Protein AF-A0A3S4U4G0-F1 (afdb_monomer)

Radius of gyration: 18.74 Å; Cα contacts (8 Å, |Δi|>4): 179; chains: 1; bounding box: 41×37×53 Å

Foldseek 3Di:
DDDDPVRVVVVVDDPDPAAADEAEEFQDPDQPDDDDDDDPRYAYWYWDQDPVVLAIDTDGSPDDDSDDGGHPLQQQQQQVLLVLVVVCCV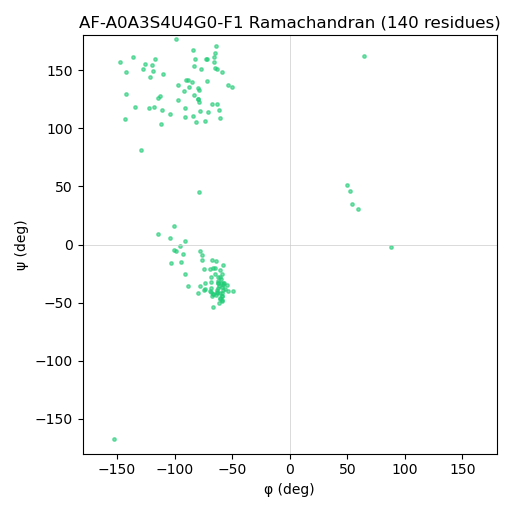VQVLQVPRDPPDRFGRTRNCVRVVDDPSNVVSVVVQCPPPVRCSVVVSVVSD

pLDDT: mean 87.8, std 9.6, range [55.81, 97.0]

Nearest PDB structures (foldseek):
  6yhy-assembly2_B  TM=6.559E-01  e=4.989E+00  Conus consors
  7v1n-assembly1_K  TM=6.140E-01  e=7.425E+00  Homo sapiens
  8ddx-assembly1_D  TM=1.960E-01  e=3.827E+00  Mus musculus

Sequence (142 aa):
MLTPYSEMKDSIGKNIKRGKILLLSDTDRSLVNYKVDSDEFFKCQRIVNNPRSQETMMVNIHENPISPETEIEDCLNGKLFVDTLKYFKDEFPIIDFIDENKDYMELASSFSLDLRPSEQSNLKNFFDSNDGEMKLQFAKNM

Mean predicted aligned error: 6.32 Å

Structure (mmCIF, N/CA/C/O backbone):
data_AF-A0A3S4U4G0-F1
#
_entry.id   AF-A0A3S4U4G0-F1
#
loop_
_atom_site.group_PDB
_atom_site.id
_atom_site.type_symbol
_atom_site.label_atom_id
_atom_site.label_alt_id
_atom_site.label_comp_id
_atom_site.label_asym_id
_atom_site.label_entity_id
_atom_site.label_seq_id
_atom_site.pdbx_PDB_ins_code
_atom_site.Cartn_x
_atom_site.Cartn_y
_atom_site.Cartn_z
_atom_site.occupancy
_atom_site.B_iso_or_equiv
_atom_site.auth_seq_id
_atom_site.auth_comp_id
_atom_site.auth_asym_id
_atom_site.auth_atom_id
_atom_site.pdbx_PDB_model_num
ATOM 1 N N . MET A 1 1 ? 14.631 -22.691 -18.926 1.00 55.81 1 MET A N 1
ATOM 2 C CA . MET A 1 1 ? 15.747 -21.723 -18.887 1.00 55.81 1 MET A CA 1
ATOM 3 C C . MET A 1 1 ? 15.135 -20.355 -19.129 1.00 55.81 1 MET A C 1
ATOM 5 O O . MET A 1 1 ? 14.404 -20.231 -20.101 1.00 55.81 1 MET A O 1
ATOM 9 N N . LEU A 1 2 ? 15.306 -19.400 -18.213 1.00 70.44 2 LEU A N 1
ATOM 10 C CA . LEU A 1 2 ? 14.790 -18.036 -18.382 1.00 70.44 2 LEU A CA 1
ATOM 11 C C . LEU A 1 2 ? 15.788 -17.244 -19.235 1.00 70.44 2 LEU A C 1
ATOM 13 O O . LEU A 1 2 ? 16.977 -17.254 -18.925 1.00 70.44 2 LEU A O 1
ATOM 17 N N . THR A 1 3 ? 15.320 -16.597 -20.302 1.00 74.25 3 THR A N 1
ATOM 18 C CA . THR A 1 3 ? 16.148 -15.716 -21.138 1.00 74.25 3 THR A CA 1
ATOM 19 C C . THR A 1 3 ? 16.298 -14.355 -20.447 1.00 74.25 3 THR A C 1
ATOM 21 O O . THR A 1 3 ? 15.279 -13.744 -20.119 1.00 74.25 3 THR A O 1
ATOM 24 N N . PRO A 1 4 ? 17.525 -13.856 -20.210 1.00 79.88 4 PRO A N 1
ATOM 25 C CA . PRO A 1 4 ? 17.749 -12.529 -19.640 1.00 79.88 4 PRO A CA 1
ATOM 26 C C . PRO A 1 4 ? 17.140 -11.403 -20.488 1.00 79.88 4 PRO A C 1
ATOM 28 O O . PRO A 1 4 ? 17.120 -11.476 -21.719 1.00 79.88 4 PRO A O 1
ATOM 31 N N . TYR A 1 5 ? 16.711 -10.315 -19.839 1.00 78.25 5 TYR A N 1
ATOM 32 C CA . TYR A 1 5 ? 16.142 -9.150 -20.531 1.00 78.25 5 TYR A CA 1
ATOM 33 C C . TYR A 1 5 ? 17.092 -8.572 -21.590 1.00 78.25 5 TYR A C 1
ATOM 35 O O . TYR A 1 5 ? 16.643 -8.198 -22.670 1.00 78.25 5 TYR A O 1
ATOM 43 N N . SER A 1 6 ? 18.401 -8.543 -21.325 1.00 76.75 6 SER A N 1
ATOM 44 C CA . SER A 1 6 ? 19.415 -8.082 -22.282 1.00 76.75 6 SER A CA 1
ATOM 45 C C . SER A 1 6 ? 19.406 -8.894 -23.581 1.00 76.75 6 SER A C 1
ATOM 47 O O . SER A 1 6 ? 19.397 -8.324 -24.667 1.00 76.75 6 SER A O 1
ATOM 49 N N . GLU A 1 7 ? 19.317 -10.218 -23.485 1.00 78.62 7 GLU A N 1
ATOM 50 C CA . GLU A 1 7 ? 19.269 -11.106 -24.650 1.00 78.62 7 GLU A CA 1
ATOM 51 C C . GLU A 1 7 ? 17.950 -10.952 -25.421 1.00 78.62 7 GLU A C 1
ATOM 53 O O . GLU A 1 7 ? 17.946 -10.876 -26.652 1.0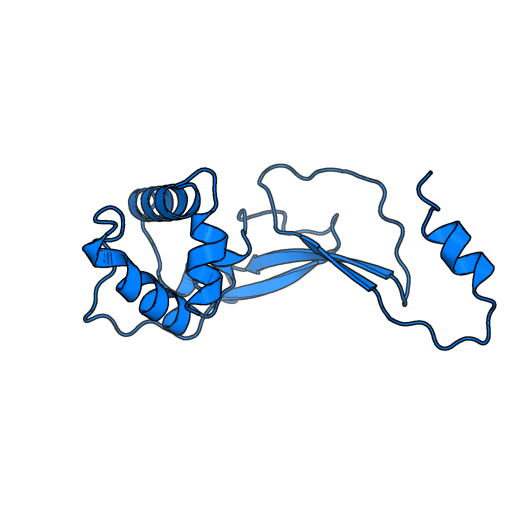0 78.62 7 GLU A O 1
ATOM 58 N N . MET A 1 8 ? 16.824 -10.812 -24.709 1.00 75.12 8 MET A N 1
ATOM 59 C CA . MET A 1 8 ? 15.533 -10.494 -25.332 1.00 75.12 8 MET A CA 1
ATOM 60 C C . MET A 1 8 ? 15.593 -9.150 -26.067 1.00 75.12 8 MET A C 1
ATOM 62 O O . MET A 1 8 ? 15.175 -9.041 -27.222 1.00 75.12 8 MET A O 1
ATOM 66 N N . LYS A 1 9 ? 16.162 -8.127 -25.424 1.00 76.69 9 LYS A N 1
ATOM 67 C CA . LYS A 1 9 ? 16.351 -6.786 -25.978 1.00 76.69 9 LYS A CA 1
ATOM 68 C C . LYS A 1 9 ? 17.195 -6.828 -27.252 1.00 76.69 9 LYS A C 1
ATOM 70 O O . LYS A 1 9 ? 16.849 -6.129 -28.207 1.00 76.69 9 LYS A O 1
ATOM 75 N N . ASP A 1 10 ? 18.252 -7.623 -27.292 1.00 77.31 10 ASP A N 1
ATOM 76 C CA . ASP A 1 10 ? 19.131 -7.713 -28.459 1.00 77.31 10 ASP A CA 1
ATOM 77 C C . ASP A 1 10 ? 18.472 -8.485 -29.614 1.00 77.31 10 ASP A C 1
ATOM 79 O O . ASP A 1 10 ? 18.616 -8.104 -30.778 1.00 77.31 10 ASP A O 1
ATOM 83 N N . SER A 1 11 ? 17.644 -9.488 -29.301 1.00 71.56 11 SER A N 1
ATOM 84 C CA . SER A 1 11 ? 16.937 -10.307 -30.298 1.00 71.56 11 SER A CA 1
ATOM 85 C C . SER A 1 11 ? 15.846 -9.561 -31.088 1.00 71.56 11 SER A C 1
ATOM 87 O O . SER A 1 11 ? 15.580 -9.894 -32.241 1.00 71.56 11 SER A O 1
ATOM 89 N N . ILE A 1 12 ? 15.233 -8.520 -30.509 1.00 67.19 12 ILE A N 1
ATOM 90 C CA . ILE A 1 12 ? 14.063 -7.824 -31.086 1.00 67.19 12 ILE A CA 1
ATOM 91 C C . ILE A 1 12 ? 14.439 -6.841 -32.222 1.00 67.19 12 ILE A C 1
ATOM 93 O O . ILE A 1 12 ? 13.569 -6.292 -32.894 1.00 67.19 12 ILE A O 1
ATOM 97 N N . GLY A 1 13 ? 15.726 -6.619 -32.510 1.00 61.62 13 GLY A N 1
ATOM 98 C CA . GLY A 1 13 ? 16.159 -5.689 -33.563 1.00 61.62 13 GLY A CA 1
ATOM 99 C C . GLY A 1 13 ? 15.791 -4.220 -33.275 1.00 61.62 13 GLY A C 1
ATOM 100 O O . GLY A 1 13 ? 14.970 -3.903 -32.413 1.00 61.62 13 GLY A O 1
ATOM 101 N N . LYS A 1 14 ? 16.434 -3.269 -33.964 1.00 60.09 14 LYS A N 1
ATOM 102 C CA . LYS A 1 14 ? 16.308 -1.826 -33.650 1.00 60.09 14 LYS A CA 1
ATOM 103 C C . LYS A 1 14 ? 14.991 -1.173 -34.112 1.00 60.09 14 LYS A C 1
ATOM 105 O O . LYS A 1 14 ? 14.691 -0.076 -33.663 1.00 60.09 14 LYS A O 1
ATOM 110 N N . ASN A 1 15 ? 14.205 -1.841 -34.965 1.00 57.84 15 ASN A N 1
ATOM 111 C CA . ASN A 1 15 ? 13.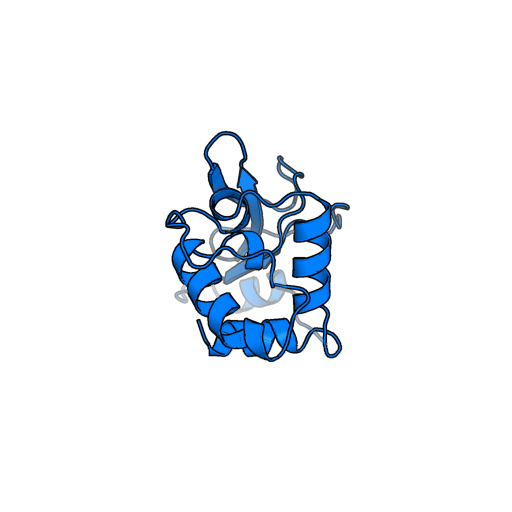073 -1.235 -35.690 1.00 57.84 15 ASN A CA 1
ATOM 112 C C . ASN A 1 15 ? 11.683 -1.781 -35.311 1.00 57.84 15 ASN A C 1
ATOM 114 O O . ASN A 1 15 ? 10.700 -1.462 -35.975 1.00 57.84 15 ASN A O 1
ATOM 118 N N . ILE A 1 16 ? 11.574 -2.593 -34.259 1.00 64.62 16 ILE A N 1
ATOM 119 C CA . ILE A 1 16 ? 10.276 -3.051 -33.743 1.00 64.62 16 ILE A CA 1
ATOM 120 C C . ILE A 1 16 ? 9.812 -2.074 -32.657 1.00 64.62 16 ILE A C 1
ATOM 122 O O . ILE A 1 16 ? 10.588 -1.730 -31.765 1.00 64.62 16 ILE A O 1
ATOM 126 N N . LYS A 1 17 ? 8.546 -1.628 -32.710 1.00 66.62 17 LYS A N 1
ATOM 127 C CA . LYS A 1 17 ? 7.918 -0.882 -31.606 1.00 66.62 17 LYS A CA 1
ATOM 128 C C . LYS A 1 17 ? 7.907 -1.772 -30.364 1.00 66.62 17 LYS A C 1
ATOM 130 O O . LYS A 1 17 ? 7.159 -2.744 -30.305 1.00 66.62 17 LYS A O 1
ATOM 135 N N . ARG A 1 18 ? 8.742 -1.439 -29.384 1.00 71.38 18 ARG A N 1
ATOM 136 C CA . ARG A 1 18 ? 8.816 -2.151 -28.107 1.00 71.38 18 ARG A CA 1
ATOM 137 C C . ARG A 1 18 ? 7.798 -1.567 -27.135 1.00 71.38 18 ARG A C 1
ATOM 139 O O . ARG A 1 18 ? 7.666 -0.348 -27.036 1.00 71.38 18 ARG A O 1
ATOM 146 N N . GLY A 1 19 ? 7.087 -2.445 -26.432 1.00 80.06 19 GLY A N 1
ATOM 147 C CA . GLY A 1 19 ? 6.326 -2.057 -25.247 1.00 80.06 19 GLY A CA 1
ATOM 148 C C . GLY A 1 19 ? 7.263 -1.605 -24.125 1.00 80.06 19 GLY A C 1
ATOM 149 O O . GLY A 1 19 ? 8.458 -1.904 -24.153 1.00 80.06 19 GLY A O 1
ATOM 150 N N . LYS A 1 20 ? 6.718 -0.879 -23.148 1.00 86.44 20 LYS A N 1
ATOM 151 C CA . LYS A 1 20 ? 7.428 -0.538 -21.911 1.00 86.44 20 LYS A CA 1
ATOM 152 C C . LYS A 1 20 ? 7.024 -1.526 -20.823 1.00 86.44 20 LYS A C 1
ATOM 154 O O . LYS A 1 20 ? 5.847 -1.850 -20.702 1.00 86.44 20 LYS A O 1
ATOM 159 N N . ILE A 1 21 ? 7.996 -1.983 -20.050 1.00 86.81 21 ILE A N 1
ATOM 160 C CA . ILE A 1 21 ? 7.824 -2.866 -18.904 1.00 86.81 21 ILE A CA 1
ATOM 161 C C . ILE A 1 21 ? 8.185 -2.062 -17.655 1.00 86.81 21 ILE A C 1
ATOM 163 O O . ILE A 1 21 ? 9.259 -1.461 -17.580 1.00 86.81 21 ILE A O 1
ATOM 167 N N . LEU A 1 22 ? 7.279 -2.060 -16.681 1.00 89.06 22 LEU A N 1
ATOM 168 C CA . LEU A 1 22 ? 7.509 -1.517 -15.350 1.00 89.06 22 LEU A CA 1
ATOM 169 C C . LEU A 1 22 ? 7.373 -2.661 -14.350 1.00 89.06 22 LEU A C 1
ATOM 171 O O . LEU A 1 22 ? 6.304 -3.256 -14.242 1.00 89.06 22 LEU A O 1
ATOM 175 N N . LEU A 1 23 ? 8.455 -2.956 -13.638 1.00 89.75 23 LEU A N 1
ATOM 176 C CA . LEU A 1 23 ? 8.402 -3.763 -12.430 1.00 89.75 23 LEU A CA 1
ATOM 177 C C . LEU A 1 23 ? 8.206 -2.808 -11.255 1.00 89.75 23 LEU A C 1
ATOM 179 O O . LEU A 1 23 ? 9.044 -1.934 -11.032 1.00 89.75 23 LEU A O 1
ATOM 183 N N . LEU A 1 24 ? 7.082 -2.955 -10.561 1.00 89.94 24 LEU A N 1
ATOM 184 C CA . LEU A 1 24 ? 6.733 -2.164 -9.390 1.00 89.94 24 LEU A CA 1
ATOM 185 C C . LEU A 1 24 ? 6.689 -3.088 -8.175 1.00 89.94 24 LEU A C 1
ATOM 187 O O . LEU A 1 24 ? 5.992 -4.100 -8.222 1.00 89.94 24 LEU A O 1
ATOM 191 N N . SER A 1 25 ? 7.423 -2.744 -7.122 1.00 88.62 25 SER A N 1
ATOM 192 C CA . SER A 1 25 ? 7.361 -3.435 -5.832 1.00 88.62 25 SER A CA 1
ATOM 193 C C . SER A 1 25 ? 6.874 -2.507 -4.722 1.00 88.62 25 SER A C 1
ATOM 195 O O . SER A 1 25 ? 6.958 -1.283 -4.826 1.00 88.62 25 SER A O 1
ATOM 197 N N . ASP A 1 26 ? 6.395 -3.102 -3.645 1.00 88.56 26 ASP A N 1
ATOM 198 C CA . ASP A 1 26 ? 6.315 -2.502 -2.318 1.00 88.56 26 ASP A CA 1
ATOM 199 C C . ASP A 1 26 ? 7.712 -2.181 -1.748 1.00 88.56 26 ASP A C 1
ATOM 201 O O . ASP A 1 26 ? 8.759 -2.489 -2.340 1.00 88.56 26 ASP A O 1
ATOM 205 N N . THR A 1 27 ? 7.723 -1.464 -0.623 1.00 87.38 27 THR A N 1
ATOM 206 C CA . THR A 1 27 ? 8.936 -1.111 0.117 1.00 87.38 27 THR A CA 1
ATOM 207 C C . THR A 1 27 ? 8.964 -1.847 1.447 1.00 87.38 27 THR A C 1
ATOM 209 O O . THR A 1 27 ? 8.320 -1.432 2.408 1.00 87.38 27 THR A O 1
ATOM 212 N N . ASP A 1 28 ? 9.791 -2.886 1.512 1.00 80.00 28 ASP A N 1
ATOM 213 C CA . ASP A 1 28 ? 10.132 -3.589 2.746 1.00 80.00 28 ASP A CA 1
ATOM 214 C C . ASP A 1 28 ? 11.056 -2.768 3.660 1.00 80.00 28 ASP A C 1
ATOM 216 O O . ASP A 1 28 ? 11.835 -1.919 3.214 1.00 80.00 28 ASP A O 1
ATOM 220 N N . ARG A 1 29 ? 11.082 -3.116 4.957 1.00 71.81 29 ARG A N 1
ATOM 221 C CA . ARG A 1 29 ? 12.063 -2.575 5.926 1.00 71.81 29 ARG A CA 1
ATOM 222 C C . ARG A 1 29 ? 13.514 -2.878 5.560 1.00 71.81 29 ARG A C 1
ATOM 224 O O . ARG A 1 29 ? 14.417 -2.133 5.942 1.00 71.81 29 ARG A O 1
ATOM 231 N N . SER A 1 30 ? 13.752 -3.996 4.881 1.00 70.00 30 SER A N 1
ATOM 232 C CA . SER A 1 30 ? 15.073 -4.403 4.414 1.00 70.00 30 SER A CA 1
ATOM 233 C C . SER A 1 30 ? 15.127 -4.323 2.897 1.00 70.00 30 SER A C 1
ATOM 235 O O . SER A 1 30 ? 14.453 -5.094 2.222 1.00 70.00 30 SER A O 1
ATOM 237 N N . LEU A 1 31 ? 15.972 -3.446 2.349 1.00 66.38 31 LEU A N 1
ATOM 238 C CA . LEU A 1 31 ? 16.203 -3.435 0.905 1.00 66.38 31 LEU A CA 1
ATOM 239 C C . LEU A 1 31 ? 16.835 -4.746 0.463 1.00 66.38 31 LEU A C 1
ATOM 241 O O . LEU A 1 31 ? 17.963 -5.073 0.847 1.00 66.38 31 LEU A O 1
ATOM 245 N N . VAL A 1 32 ? 16.149 -5.446 -0.431 1.00 65.25 32 VAL A N 1
ATOM 246 C CA . VAL A 1 32 ? 16.772 -6.503 -1.216 1.00 65.25 32 VAL A CA 1
ATOM 247 C C . VAL A 1 32 ? 17.662 -5.826 -2.256 1.00 65.25 32 VAL A C 1
ATOM 249 O O . VAL A 1 32 ? 17.190 -5.235 -3.224 1.00 65.25 32 VAL A O 1
ATOM 252 N N . ASN A 1 33 ? 18.977 -5.882 -2.047 1.00 69.44 33 ASN A N 1
ATOM 253 C CA . ASN A 1 33 ? 19.940 -5.381 -3.021 1.00 69.44 33 ASN A CA 1
ATOM 254 C C . ASN A 1 33 ? 20.166 -6.435 -4.105 1.00 69.44 33 ASN A C 1
ATOM 256 O O . ASN A 1 33 ? 20.860 -7.427 -3.892 1.00 69.44 33 ASN A O 1
ATOM 260 N N . TYR A 1 34 ? 19.603 -6.195 -5.282 1.00 77.50 34 TYR A N 1
ATOM 261 C CA . TYR A 1 34 ? 19.872 -6.968 -6.488 1.00 77.50 34 TYR A CA 1
ATOM 262 C C . TYR A 1 34 ? 20.296 -6.040 -7.621 1.00 77.50 34 TYR A C 1
ATOM 264 O O . TYR A 1 34 ? 19.991 -4.850 -7.619 1.00 77.50 34 TYR A O 1
ATOM 272 N N . LYS A 1 35 ? 21.034 -6.578 -8.594 1.00 79.06 35 LYS A N 1
ATOM 273 C CA . LYS A 1 35 ? 21.415 -5.804 -9.772 1.00 79.06 35 LYS A CA 1
ATOM 274 C C . LYS A 1 35 ? 20.160 -5.504 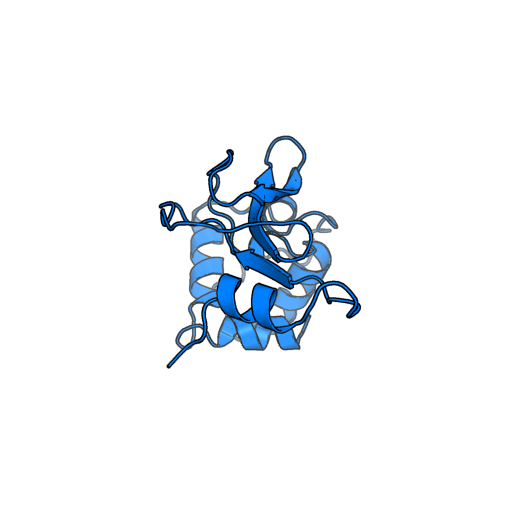-10.590 1.00 79.06 35 LYS A C 1
ATOM 276 O O . LYS A 1 35 ? 19.493 -6.424 -11.057 1.00 79.06 35 LYS A O 1
ATOM 281 N N . VAL A 1 36 ? 19.889 -4.222 -10.792 1.00 77.81 36 VAL A N 1
ATOM 282 C CA . VAL A 1 36 ? 18.814 -3.745 -11.657 1.00 77.81 36 VAL A CA 1
ATOM 283 C C . VAL A 1 36 ? 19.427 -3.246 -12.957 1.00 77.81 36 VAL A C 1
ATOM 285 O O . VAL A 1 36 ? 20.127 -2.234 -12.972 1.00 77.81 36 VAL A O 1
ATOM 288 N N . ASP A 1 37 ? 19.157 -3.939 -14.059 1.00 76.94 37 ASP A N 1
ATOM 289 C CA . ASP A 1 37 ? 19.345 -3.355 -15.386 1.00 76.94 37 ASP A CA 1
ATOM 290 C C . ASP A 1 37 ? 18.128 -2.453 -15.666 1.00 76.94 37 ASP A C 1
ATOM 292 O O . ASP A 1 37 ? 17.001 -2.844 -15.380 1.00 76.94 37 ASP A O 1
ATOM 296 N N . SER A 1 38 ? 18.317 -1.235 -16.175 1.00 78.75 38 SER A N 1
ATOM 297 C CA . SER A 1 38 ? 17.201 -0.353 -16.550 1.00 78.75 38 SER A CA 1
ATOM 298 C C . SER A 1 38 ? 17.511 0.436 -17.819 1.00 78.75 38 SER A C 1
ATOM 300 O O . SER A 1 38 ? 18.666 0.736 -18.124 1.00 78.75 38 SER A O 1
ATOM 302 N N . ASP A 1 39 ? 16.470 0.732 -18.595 1.00 84.88 39 ASP A N 1
ATOM 303 C CA . ASP A 1 39 ? 16.526 1.583 -19.781 1.00 84.88 39 ASP A CA 1
ATOM 304 C C . ASP A 1 39 ? 15.164 2.261 -20.038 1.00 84.88 39 ASP A C 1
ATOM 306 O O . ASP A 1 39 ? 14.287 2.295 -19.175 1.00 84.88 39 ASP A O 1
ATOM 310 N N . GLU A 1 40 ? 14.971 2.858 -21.216 1.00 84.38 40 GLU A N 1
ATOM 311 C CA . GLU A 1 40 ? 13.709 3.525 -21.568 1.00 84.38 40 GLU A CA 1
ATOM 312 C C . GLU A 1 40 ? 12.504 2.561 -21.664 1.00 84.38 40 GLU A C 1
ATOM 314 O O . GLU A 1 40 ? 11.353 2.979 -21.491 1.00 84.38 40 GLU A O 1
ATO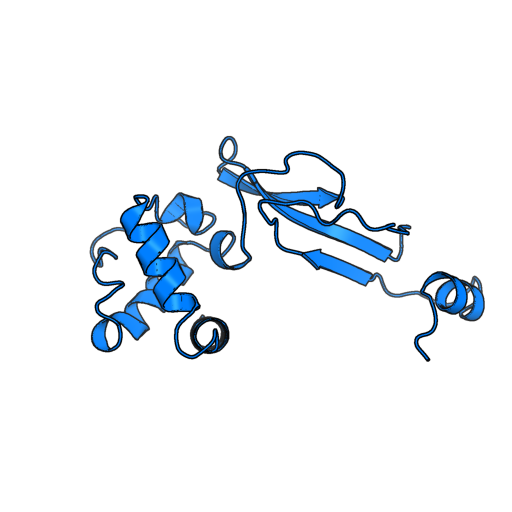M 319 N N . PHE A 1 41 ? 12.757 1.279 -21.935 1.00 85.69 41 PHE A N 1
ATOM 320 C CA . PHE A 1 41 ? 11.752 0.238 -22.149 1.00 85.69 41 PHE A CA 1
ATOM 321 C C . PHE A 1 41 ? 11.581 -0.689 -20.946 1.00 85.69 41 PHE A C 1
ATOM 323 O O . PHE A 1 41 ? 10.567 -1.377 -20.877 1.00 85.69 41 PHE A O 1
ATOM 330 N N . PHE A 1 42 ? 12.517 -0.696 -19.998 1.00 86.62 42 PHE A N 1
ATOM 331 C CA . PHE A 1 42 ? 12.431 -1.474 -18.768 1.00 86.62 42 PHE A CA 1
ATOM 332 C C . PHE A 1 42 ? 12.829 -0.634 -17.557 1.00 86.62 42 PHE A C 1
ATOM 334 O O . PHE A 1 42 ? 13.969 -0.179 -17.442 1.00 86.62 42 PHE A O 1
ATOM 341 N N . LYS A 1 43 ? 11.883 -0.456 -16.634 1.00 88.81 43 LYS A N 1
ATOM 342 C CA . LYS A 1 43 ? 12.099 0.221 -15.355 1.00 88.81 43 LYS A CA 1
ATOM 343 C C . LYS A 1 43 ? 11.768 -0.707 -14.199 1.00 88.81 43 LYS A C 1
ATOM 345 O O . LYS A 1 43 ? 10.809 -1.468 -14.269 1.00 88.81 43 LYS A O 1
ATOM 350 N N . CYS A 1 44 ? 12.537 -0.576 -13.127 1.00 90.12 44 CYS A N 1
ATOM 351 C CA . CYS A 1 44 ? 12.280 -1.228 -11.855 1.00 90.12 44 CYS A CA 1
ATOM 352 C C . CYS A 1 44 ? 12.161 -0.143 -10.785 1.00 90.12 44 CYS A C 1
ATOM 354 O O . CYS A 1 44 ? 13.100 0.634 -10.583 1.00 90.12 44 CYS A O 1
ATOM 356 N N . GLN A 1 45 ? 10.996 -0.044 -10.160 1.00 90.62 45 GLN A N 1
ATOM 357 C CA . GLN A 1 45 ? 10.661 0.998 -9.198 1.00 90.62 45 GLN A CA 1
ATOM 358 C C . GLN A 1 45 ? 9.946 0.386 -7.999 1.00 90.62 45 GLN A C 1
ATOM 360 O O . GLN A 1 45 ? 9.407 -0.715 -8.081 1.00 90.62 45 GLN A O 1
ATOM 365 N N . ARG A 1 46 ? 9.923 1.122 -6.894 1.00 91.44 46 ARG A N 1
ATOM 366 C CA . ARG A 1 46 ? 9.147 0.775 -5.706 1.00 91.44 46 ARG A CA 1
ATOM 367 C C . ARG A 1 46 ? 8.264 1.929 -5.262 1.00 91.44 46 ARG A C 1
ATOM 369 O O . ARG A 1 46 ? 8.611 3.090 -5.500 1.00 91.44 46 ARG A O 1
ATOM 376 N N . ILE A 1 47 ? 7.137 1.606 -4.640 1.00 93.06 47 ILE A N 1
ATOM 377 C CA . ILE A 1 47 ? 6.218 2.586 -4.052 1.00 93.06 47 ILE A CA 1
ATOM 378 C C . ILE A 1 47 ? 6.657 2.954 -2.640 1.00 93.06 47 ILE A C 1
ATOM 380 O O . ILE A 1 47 ? 7.098 2.098 -1.877 1.00 93.06 47 ILE A O 1
ATOM 384 N N . VAL A 1 48 ? 6.550 4.234 -2.296 1.00 93.12 48 VAL A N 1
ATOM 385 C CA . VAL A 1 48 ? 6.783 4.732 -0.938 1.00 93.12 48 VAL A CA 1
ATOM 386 C C . VAL A 1 48 ? 5.787 5.827 -0.625 1.00 93.12 48 VAL A C 1
ATOM 388 O O . VAL A 1 48 ? 5.674 6.801 -1.371 1.00 93.12 48 VAL A O 1
ATOM 391 N N . ASN A 1 49 ? 5.120 5.716 0.513 1.00 93.50 49 ASN A N 1
ATOM 392 C CA . ASN A 1 49 ? 4.276 6.784 1.021 1.00 93.50 49 ASN A CA 1
ATOM 393 C C . ASN A 1 49 ? 5.137 7.865 1.679 1.00 93.50 49 ASN A C 1
ATOM 395 O O . ASN A 1 49 ? 5.898 7.597 2.606 1.00 93.50 49 ASN A O 1
ATOM 399 N N . ASN A 1 50 ? 5.030 9.105 1.201 1.00 92.00 50 ASN A N 1
ATOM 400 C CA . ASN A 1 50 ? 5.770 10.244 1.734 1.00 92.00 50 ASN A CA 1
ATOM 401 C C . ASN A 1 50 ? 4.960 10.950 2.829 1.00 92.00 50 ASN A C 1
ATOM 403 O O . ASN A 1 50 ? 4.009 11.660 2.503 1.00 92.00 50 ASN A O 1
ATOM 407 N N . PRO A 1 51 ? 5.353 10.873 4.114 1.00 89.94 51 PRO A N 1
ATOM 408 C CA . PRO A 1 51 ? 4.574 11.484 5.191 1.00 89.94 51 PRO A CA 1
ATOM 409 C C . PRO A 1 51 ? 4.507 13.014 5.120 1.00 89.94 51 PRO A C 1
ATOM 411 O O . PRO A 1 51 ? 3.635 13.620 5.734 1.00 89.94 51 PRO A O 1
ATOM 414 N N . ARG A 1 52 ? 5.435 13.662 4.397 1.00 89.81 52 ARG A N 1
ATOM 415 C CA . ARG A 1 52 ? 5.463 15.127 4.266 1.00 89.81 52 ARG A CA 1
ATOM 416 C C . ARG A 1 52 ? 4.452 15.637 3.249 1.00 89.81 52 ARG A C 1
ATOM 418 O O . ARG A 1 52 ? 3.840 16.667 3.503 1.00 89.81 52 ARG A O 1
ATOM 425 N N . SER A 1 53 ? 4.321 14.962 2.107 1.00 91.25 53 SER A N 1
ATOM 426 C CA . SER A 1 53 ? 3.352 15.337 1.068 1.00 91.25 53 SER A CA 1
ATOM 427 C C . SER A 1 53 ? 2.026 14.588 1.183 1.00 91.25 53 SER A C 1
ATOM 429 O O . SER A 1 53 ? 1.054 15.025 0.587 1.00 91.25 53 SER A O 1
ATOM 431 N N . GLN A 1 54 ? 1.974 13.504 1.966 1.00 91.38 54 GLN A N 1
ATOM 432 C CA . GLN A 1 54 ? 0.844 12.569 2.046 1.00 91.38 54 GLN A CA 1
ATOM 433 C C . GLN A 1 54 ? 0.505 11.917 0.696 1.00 91.38 54 GLN A C 1
ATOM 435 O O . GLN A 1 54 ? -0.639 11.563 0.420 1.00 91.38 54 GLN A O 1
ATOM 440 N N . GLU A 1 55 ? 1.526 11.732 -0.143 1.00 90.19 55 GLU A N 1
ATOM 441 C CA . GLU A 1 55 ? 1.404 11.145 -1.477 1.00 90.19 55 GLU A CA 1
ATOM 442 C C . GLU A 1 55 ? 2.230 9.864 -1.590 1.00 90.19 55 GLU A C 1
ATOM 444 O O . GLU A 1 55 ? 3.305 9.736 -0.991 1.00 90.19 55 GLU A O 1
ATOM 449 N N . THR A 1 56 ? 1.755 8.936 -2.417 1.00 93.25 56 THR A N 1
ATOM 450 C CA . THR A 1 56 ? 2.532 7.777 -2.856 1.00 93.25 56 THR A CA 1
ATOM 451 C C . THR A 1 56 ? 3.484 8.187 -3.974 1.00 93.25 56 THR A C 1
ATOM 453 O O . THR A 1 56 ? 3.074 8.720 -5.004 1.00 93.25 56 THR A O 1
ATOM 456 N N . MET A 1 57 ? 4.771 7.910 -3.792 1.00 92.94 57 MET A N 1
ATOM 457 C CA . MET A 1 57 ? 5.822 8.186 -4.766 1.00 92.94 57 MET A CA 1
ATOM 458 C C . MET A 1 57 ? 6.358 6.882 -5.348 1.00 92.94 57 MET A C 1
ATOM 460 O O . MET A 1 57 ? 6.485 5.889 -4.638 1.00 92.94 57 MET A O 1
ATOM 464 N N . MET A 1 58 ? 6.753 6.909 -6.621 1.00 92.25 58 MET A N 1
ATOM 465 C CA . MET A 1 58 ? 7.573 5.854 -7.216 1.00 92.25 58 MET A CA 1
ATOM 466 C C . MET A 1 58 ? 9.034 6.285 -7.197 1.00 92.25 58 MET A C 1
ATOM 468 O O . MET A 1 58 ? 9.381 7.328 -7.752 1.00 92.25 58 MET A O 1
ATOM 472 N N . VAL A 1 59 ? 9.891 5.466 -6.600 1.00 90.75 59 VAL A N 1
ATOM 473 C CA . VAL A 1 59 ? 11.342 5.687 -6.562 1.00 90.75 59 VAL A CA 1
ATOM 474 C C . VAL A 1 59 ? 12.066 4.530 -7.228 1.00 90.75 59 VAL A C 1
ATOM 476 O O . VAL A 1 59 ? 11.541 3.418 -7.299 1.00 90.75 59 VAL A O 1
ATOM 479 N N . ASN A 1 60 ? 13.272 4.763 -7.744 1.00 88.94 60 ASN A N 1
ATOM 480 C CA . ASN A 1 60 ? 14.078 3.645 -8.232 1.00 88.94 60 ASN A CA 1
ATOM 481 C C . ASN A 1 60 ? 14.448 2.722 -7.057 1.00 88.94 60 ASN A C 1
ATOM 483 O O . ASN A 1 60 ? 14.572 3.176 -5.920 1.00 88.94 60 ASN A O 1
ATOM 487 N N . ILE A 1 61 ? 14.660 1.429 -7.324 1.00 87.25 61 ILE A N 1
ATOM 488 C CA . ILE A 1 61 ? 14.882 0.407 -6.279 1.00 87.25 61 ILE A CA 1
ATOM 489 C C . ILE A 1 61 ? 15.943 0.814 -5.241 1.00 87.25 61 ILE A C 1
ATOM 491 O O . ILE A 1 61 ? 15.738 0.613 -4.047 1.00 87.25 61 ILE A O 1
ATOM 495 N N . HIS A 1 62 ? 17.040 1.439 -5.677 1.00 84.25 62 HIS A N 1
ATOM 496 C CA . HIS A 1 62 ? 18.160 1.836 -4.812 1.00 84.25 62 HIS A CA 1
ATOM 497 C C . HIS A 1 62 ? 18.101 3.288 -4.313 1.00 84.25 62 HIS A C 1
ATOM 499 O O . HIS A 1 62 ? 19.009 3.731 -3.610 1.00 84.25 62 HIS A O 1
ATOM 505 N N . GLU A 1 63 ? 17.089 4.060 -4.708 1.00 85.69 63 GLU A N 1
ATOM 506 C CA . GLU A 1 63 ? 16.964 5.459 -4.298 1.00 85.69 63 GLU A CA 1
ATOM 507 C C . GLU A 1 63 ? 16.338 5.586 -2.916 1.00 85.69 63 GLU A C 1
ATOM 509 O O . GLU A 1 63 ? 15.662 4.683 -2.444 1.00 85.69 63 GLU A O 1
ATOM 514 N N . ASN A 1 64 ? 16.549 6.725 -2.261 1.00 81.75 64 ASN A N 1
ATOM 515 C CA . ASN A 1 64 ? 15.815 7.089 -1.054 1.00 81.75 64 ASN A CA 1
ATOM 516 C C . ASN A 1 64 ? 14.462 7.732 -1.414 1.00 81.75 64 ASN A C 1
ATOM 518 O O . ASN A 1 64 ? 14.363 8.365 -2.466 1.00 81.75 64 ASN A O 1
ATOM 522 N N . PRO A 1 65 ? 13.450 7.651 -0.532 1.00 82.06 65 PRO A N 1
ATOM 523 C CA . PRO A 1 65 ? 13.505 7.128 0.835 1.00 82.06 65 PRO A CA 1
ATOM 524 C C . PRO A 1 65 ? 13.219 5.627 0.915 1.00 82.06 65 PRO A C 1
ATOM 526 O O . PRO A 1 65 ? 12.374 5.102 0.201 1.00 82.06 65 PRO A O 1
ATOM 529 N N . ILE A 1 66 ? 13.930 4.922 1.791 1.00 75.12 66 ILE A N 1
ATOM 530 C CA . ILE A 1 66 ? 13.761 3.476 2.040 1.00 75.12 66 ILE A CA 1
ATOM 531 C C . ILE A 1 66 ? 12.751 3.180 3.156 1.00 75.12 66 ILE A C 1
ATOM 533 O O . ILE A 1 66 ? 12.589 2.042 3.575 1.00 75.12 66 ILE A O 1
ATOM 537 N N . SER A 1 67 ? 12.135 4.235 3.679 1.00 75.44 67 SER A N 1
ATOM 538 C CA . SER A 1 67 ? 11.177 4.206 4.768 1.00 75.44 67 SER A CA 1
ATOM 539 C C . SER A 1 67 ? 10.131 5.317 4.580 1.00 75.44 67 SER A C 1
ATOM 541 O O . SER A 1 67 ? 10.433 6.327 3.931 1.00 75.44 67 SER A O 1
ATOM 543 N N . PRO A 1 68 ? 8.931 5.182 5.169 1.00 83.75 68 PRO A N 1
ATOM 544 C CA . PRO A 1 68 ? 8.450 4.016 5.917 1.00 83.75 68 PRO A CA 1
ATOM 545 C C . PRO A 1 68 ? 8.295 2.773 5.026 1.00 83.75 68 PRO A C 1
ATOM 547 O O . PRO A 1 68 ? 8.326 2.873 3.802 1.00 83.75 68 PRO A O 1
ATOM 550 N N . GLU A 1 69 ? 8.171 1.608 5.660 1.00 89.12 69 GLU A N 1
ATOM 551 C CA . GLU A 1 69 ? 7.621 0.417 5.002 1.00 89.12 69 GLU A CA 1
ATOM 552 C C . GLU A 1 69 ? 6.297 0.806 4.333 1.00 89.12 69 GLU A C 1
ATOM 554 O O . GLU A 1 69 ? 5.541 1.611 4.883 1.00 89.12 69 GLU A O 1
ATOM 559 N N . THR A 1 70 ? 6.082 0.359 3.103 1.00 91.31 70 THR A N 1
ATOM 560 C CA . THR A 1 70 ? 4.890 0.713 2.327 1.00 91.31 70 THR A CA 1
ATOM 561 C C . THR A 1 70 ? 4.473 -0.497 1.521 1.00 91.31 70 THR A C 1
ATOM 563 O O . THR A 1 70 ? 5.144 -0.839 0.546 1.00 91.31 70 THR A O 1
ATOM 566 N N . GLU A 1 71 ? 3.371 -1.106 1.927 1.00 91.75 71 GLU A N 1
ATOM 567 C CA . GLU A 1 71 ? 2.693 -2.165 1.191 1.00 91.75 71 GLU A CA 1
ATOM 568 C C . GLU A 1 71 ? 1.754 -1.554 0.136 1.00 91.75 71 GLU A C 1
ATOM 570 O O . GLU A 1 71 ? 1.464 -0.355 0.139 1.00 91.75 71 GLU A O 1
ATOM 575 N N . ILE A 1 72 ? 1.251 -2.367 -0.793 1.00 91.00 72 ILE A N 1
ATOM 576 C CA . ILE A 1 72 ? 0.344 -1.875 -1.845 1.00 91.00 72 ILE A CA 1
ATOM 577 C C . ILE A 1 72 ? -0.954 -1.329 -1.237 1.00 91.00 72 ILE A C 1
ATOM 579 O O . ILE A 1 72 ? -1.457 -0.295 -1.684 1.00 91.00 72 ILE A O 1
ATOM 583 N N . GLU A 1 73 ? -1.477 -1.992 -0.204 1.00 92.75 73 GLU A N 1
ATOM 584 C CA . GLU A 1 73 ? -2.678 -1.584 0.522 1.00 92.75 73 GLU A CA 1
ATOM 585 C C . GLU A 1 73 ? -2.571 -0.178 1.111 1.00 92.75 73 GLU A C 1
ATOM 587 O O . GLU A 1 73 ? -3.576 0.535 1.108 1.00 92.75 73 GLU A O 1
ATOM 592 N N . ASP A 1 74 ? -1.375 0.250 1.530 1.00 94.38 74 ASP A N 1
ATOM 593 C CA . ASP A 1 74 ? -1.113 1.564 2.129 1.00 94.38 74 ASP A CA 1
ATOM 594 C C . ASP A 1 74 ? -1.313 2.717 1.134 1.00 94.38 74 ASP A C 1
ATOM 596 O O . ASP A 1 74 ? -1.480 3.874 1.528 1.00 94.38 74 ASP A O 1
ATOM 600 N N . CYS A 1 75 ? -1.276 2.422 -0.167 1.00 94.81 75 CYS A N 1
ATOM 601 C CA . CYS A 1 75 ? -1.329 3.402 -1.251 1.00 94.81 75 CYS A CA 1
ATOM 602 C C . CYS A 1 75 ? -2.715 3.532 -1.899 1.00 94.81 75 CYS A C 1
ATOM 604 O O . CYS A 1 75 ? -2.908 4.365 -2.787 1.00 94.81 75 CYS A O 1
ATOM 606 N N . LEU A 1 76 ? -3.681 2.708 -1.491 1.00 95.19 76 LEU A N 1
ATOM 607 C CA . LEU A 1 76 ? -5.026 2.701 -2.069 1.00 95.19 76 LEU A CA 1
ATOM 608 C C . LEU A 1 76 ? -5.818 3.947 -1.649 1.00 95.19 76 LEU A C 1
ATOM 610 O O . LEU A 1 76 ? -5.502 4.589 -0.650 1.00 95.19 76 LEU A O 1
ATOM 614 N N . ASN A 1 77 ? -6.866 4.298 -2.399 1.00 96.00 77 ASN A N 1
ATOM 615 C CA . ASN A 1 77 ? -7.736 5.421 -2.041 1.00 96.00 77 ASN A CA 1
ATOM 616 C C 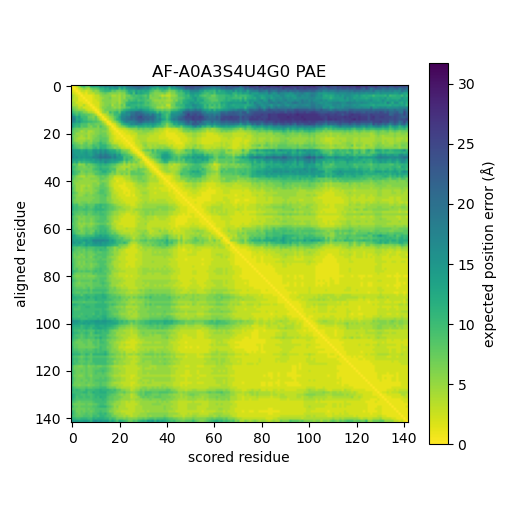. ASN A 1 77 ? -8.410 5.144 -0.689 1.00 96.00 77 ASN A C 1
ATOM 618 O O . ASN A 1 77 ? -9.204 4.216 -0.576 1.00 96.00 77 ASN A O 1
ATOM 622 N N . GLY A 1 78 ? -8.112 5.953 0.325 1.00 95.94 78 GLY A N 1
ATOM 623 C CA . GLY A 1 78 ? -8.504 5.696 1.707 1.00 95.94 78 GLY A CA 1
ATOM 624 C C . GLY A 1 78 ? -10.010 5.662 1.944 1.00 95.94 78 GLY A C 1
ATOM 625 O O . GLY A 1 78 ? -10.477 4.872 2.760 1.00 95.94 78 GLY A O 1
ATOM 626 N N . LYS A 1 79 ? -10.781 6.457 1.199 1.00 95.75 79 LYS A N 1
ATOM 627 C CA . LYS A 1 79 ? -12.242 6.441 1.284 1.00 95.75 79 LYS A CA 1
ATOM 628 C C . LYS A 1 79 ? -12.807 5.119 0.770 1.00 95.75 79 LYS A C 1
ATOM 630 O O . LYS A 1 79 ? -13.500 4.422 1.506 1.00 95.75 79 LYS A O 1
ATOM 635 N N . LEU A 1 80 ? -12.430 4.736 -0.450 1.00 96.19 80 LEU A N 1
ATOM 636 C CA . LEU A 1 80 ? -12.844 3.465 -1.048 1.00 96.19 80 LEU A CA 1
ATOM 637 C C . LEU A 1 80 ? -12.337 2.261 -0.239 1.00 96.19 80 LEU A C 1
ATOM 639 O O . LEU A 1 80 ? -13.047 1.274 -0.062 1.00 96.19 80 LEU A O 1
ATOM 643 N N . PHE A 1 81 ? -11.122 2.363 0.299 1.00 97.00 81 PHE A N 1
ATOM 644 C CA . PHE A 1 81 ? -10.513 1.355 1.158 1.00 97.00 81 PHE A CA 1
ATOM 645 C C . PHE A 1 81 ? -11.354 1.090 2.408 1.00 97.00 81 PHE A C 1
ATOM 647 O O . PHE A 1 81 ? -11.641 -0.062 2.725 1.00 97.00 81 PHE A O 1
ATOM 654 N N . VAL A 1 82 ? -11.795 2.145 3.096 1.00 96.31 82 VAL A N 1
ATOM 655 C CA . VAL A 1 82 ? -12.668 2.009 4.266 1.00 96.31 82 VAL A CA 1
ATOM 656 C C . VAL A 1 82 ? -14.035 1.459 3.887 1.00 96.31 82 VAL A C 1
ATOM 658 O O . VAL A 1 82 ? -14.549 0.592 4.591 1.00 96.31 82 VAL A O 1
ATOM 661 N N . ASP A 1 83 ? -14.622 1.929 2.790 1.00 94.62 83 ASP A N 1
ATOM 662 C CA . ASP A 1 83 ? -15.914 1.416 2.335 1.00 94.62 83 ASP A CA 1
ATOM 663 C C . ASP A 1 83 ? -15.842 -0.082 2.011 1.00 94.62 83 ASP A C 1
ATOM 665 O O . ASP A 1 83 ? -16.750 -0.833 2.362 1.00 94.62 83 ASP A O 1
ATOM 669 N N . THR A 1 84 ? -14.710 -0.535 1.469 1.00 96.12 84 THR A N 1
ATOM 670 C CA . THR A 1 84 ? -14.429 -1.959 1.261 1.00 96.12 84 THR A CA 1
ATOM 671 C C . THR A 1 84 ? -14.252 -2.694 2.592 1.00 96.12 84 THR A C 1
ATOM 673 O O . THR A 1 84 ? -14.835 -3.756 2.779 1.00 96.12 84 THR A O 1
ATOM 676 N N . LEU A 1 85 ? -13.513 -2.140 3.565 1.00 96.12 85 LEU A N 1
ATOM 677 C CA . LEU A 1 85 ? -13.352 -2.758 4.892 1.00 96.12 85 LEU A CA 1
ATOM 678 C C . LEU A 1 85 ? -14.689 -2.957 5.616 1.00 96.12 85 LEU A C 1
ATOM 680 O O . LEU A 1 85 ? -14.871 -3.978 6.276 1.00 96.12 85 LEU A O 1
ATOM 684 N N . LYS A 1 86 ? -15.637 -2.022 5.470 1.00 93.31 86 LYS A N 1
ATOM 685 C CA . LYS A 1 86 ? -16.977 -2.126 6.074 1.00 93.31 86 LYS A CA 1
ATOM 686 C C . LYS A 1 86 ? -17.720 -3.390 5.638 1.00 93.31 86 LYS A C 1
ATOM 688 O O . LYS A 1 86 ? -18.435 -3.959 6.455 1.00 93.31 86 LYS A O 1
ATOM 693 N N . TYR A 1 87 ? -17.507 -3.863 4.408 1.00 92.88 87 TYR A N 1
ATOM 694 C CA . TYR A 1 87 ? -18.102 -5.109 3.910 1.00 92.88 87 TYR A CA 1
ATOM 695 C C . TYR A 1 87 ? -17.690 -6.339 4.736 1.00 92.88 87 TYR A C 1
ATOM 697 O O . TYR A 1 87 ? -18.448 -7.297 4.838 1.00 92.88 87 TYR A O 1
ATOM 705 N N . PHE A 1 88 ? -16.508 -6.307 5.355 1.00 94.19 88 PHE A N 1
ATOM 706 C CA . PHE A 1 88 ? -15.943 -7.439 6.088 1.00 94.19 88 PHE A CA 1
ATOM 707 C C . PHE A 1 88 ? -16.140 -7.355 7.609 1.00 94.19 88 PHE A C 1
ATOM 709 O O . PHE A 1 88 ? -15.788 -8.304 8.308 1.00 94.19 88 PHE A O 1
ATOM 716 N N . LYS A 1 89 ? -16.682 -6.256 8.156 1.00 91.19 89 LYS A N 1
ATOM 717 C CA . LYS A 1 89 ? -16.725 -6.034 9.617 1.00 91.19 89 LYS A CA 1
ATOM 718 C C . LYS A 1 89 ? -17.509 -7.109 10.370 1.00 91.19 89 LYS A C 1
ATOM 720 O O . LYS A 1 89 ? -17.027 -7.596 11.388 1.00 91.19 89 LYS A O 1
ATOM 725 N N . ASP A 1 90 ? -18.650 -7.539 9.833 1.00 90.88 90 ASP A N 1
ATOM 726 C CA . ASP A 1 90 ? -19.495 -8.561 10.472 1.00 90.88 90 ASP A CA 1
ATOM 727 C C . ASP A 1 90 ? -18.777 -9.915 10.623 1.00 90.88 90 ASP A C 1
ATOM 729 O O . ASP A 1 90 ? -19.023 -10.659 11.574 1.00 90.88 90 ASP A O 1
ATOM 733 N N . GLU A 1 91 ? -17.870 -10.236 9.697 1.00 92.88 91 GLU A N 1
ATOM 734 C CA . GLU A 1 91 ? -17.095 -11.480 9.703 1.00 92.88 91 GLU A CA 1
ATOM 735 C C . GLU A 1 91 ? -15.766 -11.342 10.462 1.00 92.88 91 GLU A C 1
ATOM 737 O O . GLU A 1 91 ? -15.240 -12.327 10.987 1.00 92.88 91 GLU A O 1
ATOM 742 N N . PHE A 1 92 ? -15.228 -10.121 10.558 1.00 94.38 92 PHE A N 1
ATOM 743 C CA . PHE A 1 92 ? -13.903 -9.841 11.105 1.00 94.38 92 PHE A CA 1
ATOM 744 C C . PHE A 1 92 ? -13.940 -8.743 12.183 1.00 94.38 92 PHE A C 1
ATOM 746 O O . PHE A 1 92 ? -13.497 -7.622 11.937 1.00 94.38 92 PHE A O 1
ATOM 753 N N . PRO A 1 93 ? -14.305 -9.068 13.440 1.00 93.62 93 PRO A N 1
ATOM 754 C CA . PRO A 1 93 ? -14.320 -8.093 14.542 1.00 93.62 93 PRO A CA 1
ATOM 755 C C . PRO A 1 93 ? -12.964 -7.415 14.819 1.00 93.62 93 PRO A C 1
ATOM 757 O O . PRO A 1 93 ? -12.876 -6.373 15.466 1.00 93.62 93 PRO A O 1
ATOM 760 N N . ILE A 1 94 ? -11.859 -7.990 14.327 1.00 94.50 94 ILE A N 1
ATOM 761 C CA . ILE A 1 94 ? -10.513 -7.411 14.455 1.00 94.50 94 ILE A CA 1
ATOM 762 C C . ILE A 1 94 ? -10.392 -6.027 13.788 1.00 94.50 94 ILE A C 1
ATOM 764 O O . ILE A 1 94 ? -9.529 -5.242 14.187 1.00 94.50 94 ILE A O 1
ATOM 768 N N . ILE A 1 95 ? -11.273 -5.704 12.833 1.00 95.44 95 ILE A N 1
ATOM 769 C CA . ILE A 1 95 ? -11.348 -4.399 12.158 1.00 95.44 95 ILE A CA 1
ATOM 770 C C . ILE A 1 95 ? -12.466 -3.481 12.693 1.00 95.44 95 ILE A C 1
ATOM 772 O O . ILE A 1 95 ? -12.765 -2.452 12.088 1.00 95.44 95 ILE A O 1
ATOM 776 N N . ASP A 1 96 ? -13.037 -3.770 13.868 1.00 94.31 96 ASP A N 1
ATOM 777 C CA . ASP A 1 96 ? -14.099 -2.948 14.482 1.00 94.31 96 ASP A CA 1
ATOM 778 C C . ASP A 1 96 ? -13.661 -1.523 14.854 1.00 94.31 96 ASP A C 1
ATOM 780 O O . ASP A 1 96 ? -14.498 -0.654 15.093 1.00 94.31 96 ASP A O 1
ATOM 784 N N . PHE A 1 97 ? -12.354 -1.249 14.865 1.00 94.12 97 PHE A N 1
ATOM 785 C CA . PHE A 1 97 ? -11.812 0.092 15.094 1.00 94.12 97 PHE A CA 1
ATOM 786 C C . PHE A 1 97 ? -12.129 1.088 13.961 1.00 94.12 97 PHE A C 1
ATOM 788 O O . PHE A 1 97 ? -11.926 2.288 14.137 1.00 94.12 97 PHE A O 1
ATOM 795 N N . ILE A 1 98 ? -12.600 0.617 12.801 1.00 94.25 98 ILE A N 1
ATOM 796 C CA . ILE A 1 98 ? -13.033 1.478 11.696 1.00 94.25 98 ILE A CA 1
ATOM 797 C C . ILE A 1 98 ? -14.343 2.183 12.075 1.00 94.25 98 ILE A C 1
ATOM 799 O O . ILE A 1 98 ? -15.388 1.541 12.207 1.00 94.25 98 ILE A O 1
ATOM 803 N N . ASP A 1 99 ? -14.297 3.508 12.216 1.00 91.19 99 ASP A N 1
ATOM 804 C CA . ASP A 1 99 ? -15.455 4.333 12.567 1.00 91.19 99 ASP A CA 1
ATOM 805 C C . ASP A 1 99 ? -16.355 4.557 11.347 1.00 91.19 99 ASP A C 1
ATOM 807 O O . ASP A 1 99 ? -15.984 5.224 10.387 1.00 91.19 99 ASP A O 1
ATOM 811 N N . GLU A 1 100 ? -17.574 4.029 11.387 1.00 86.50 100 GLU A N 1
ATOM 812 C CA . GLU A 1 100 ? -18.540 4.159 10.291 1.00 86.50 100 GLU A CA 1
ATOM 813 C C . GLU A 1 100 ? -19.071 5.578 10.098 1.00 86.50 100 GLU A C 1
ATOM 815 O O . GLU A 1 100 ? -19.541 5.908 9.009 1.00 86.50 100 GLU A O 1
ATOM 820 N N . ASN A 1 101 ? -18.981 6.416 11.130 1.00 89.19 101 ASN A N 1
ATOM 821 C CA . ASN A 1 101 ? -19.480 7.786 11.099 1.00 89.19 101 ASN A CA 1
ATOM 822 C C . ASN A 1 101 ? -18.400 8.793 10.684 1.00 89.19 101 ASN A C 1
ATOM 824 O O . ASN A 1 101 ? -18.709 9.969 10.478 1.00 89.19 101 ASN A O 1
ATOM 828 N N . LYS A 1 102 ? -17.140 8.356 10.569 1.00 92.44 102 LYS A N 1
ATOM 829 C CA . LYS A 1 102 ? -16.033 9.197 10.115 1.00 92.44 102 LYS A CA 1
ATOM 830 C C . LYS A 1 102 ? -16.069 9.330 8.591 1.00 92.44 102 LYS A C 1
ATOM 832 O O . LYS A 1 102 ? -16.171 8.340 7.869 1.00 92.44 102 LYS A O 1
ATOM 837 N N . ASP A 1 103 ? -15.930 10.562 8.105 1.00 92.75 103 ASP A N 1
ATOM 838 C CA . ASP A 1 103 ? -15.686 10.832 6.686 1.00 92.75 103 ASP A CA 1
ATOM 839 C C . ASP A 1 103 ? -14.182 10.718 6.406 1.00 92.75 103 ASP A C 1
ATOM 841 O O . ASP A 1 103 ? -13.374 11.506 6.909 1.00 92.75 103 ASP A O 1
ATOM 845 N N . TYR A 1 104 ? -13.797 9.681 5.667 1.00 95.25 104 TYR A N 1
ATOM 846 C CA . TYR A 1 104 ? -12.402 9.393 5.343 1.00 95.25 104 TYR A CA 1
ATOM 847 C C . TYR A 1 104 ? -11.983 10.118 4.065 1.00 95.25 104 TYR A C 1
ATOM 849 O O . TYR A 1 104 ? -12.732 10.208 3.093 1.00 95.25 104 TYR A O 1
ATOM 857 N N . MET A 1 105 ? -10.749 10.622 4.055 1.00 95.25 105 MET A N 1
ATOM 858 C CA . MET A 1 105 ? -10.217 11.394 2.934 1.00 95.25 105 MET A CA 1
ATOM 859 C C . MET A 1 105 ? -9.812 10.497 1.757 1.00 95.25 105 MET A C 1
ATOM 861 O O . MET A 1 105 ? -9.341 9.373 1.941 1.00 95.25 105 MET A O 1
ATOM 865 N N . GLU A 1 106 ? -9.886 11.034 0.540 1.00 95.50 106 GLU A N 1
ATOM 866 C CA . GLU A 1 106 ? -9.381 10.409 -0.695 1.00 95.50 106 GLU A CA 1
ATOM 867 C C . GLU A 1 106 ? -7.851 10.555 -0.840 1.00 95.50 106 GLU A C 1
ATOM 869 O O . GLU A 1 106 ? -7.328 10.919 -1.890 1.00 95.50 106 GLU A O 1
ATOM 874 N N . LEU A 1 107 ? -7.126 10.296 0.249 1.00 95.38 107 LEU A N 1
ATOM 875 C CA . LEU A 1 107 ? -5.664 10.201 0.287 1.00 95.38 107 LEU A CA 1
ATOM 876 C C . LEU A 1 107 ? -5.240 8.731 0.250 1.00 95.38 107 LEU A C 1
ATOM 878 O O . LEU A 1 107 ? -6.094 7.847 0.311 1.00 95.38 107 LEU A O 1
ATOM 882 N N . ALA A 1 108 ? -3.934 8.459 0.204 1.00 95.38 108 ALA A N 1
ATOM 883 C CA . ALA A 1 108 ? -3.435 7.104 0.433 1.00 95.38 108 ALA A CA 1
ATOM 884 C C . ALA A 1 108 ? -3.966 6.570 1.778 1.00 95.38 108 ALA A C 1
ATOM 886 O O . ALA A 1 108 ? -4.022 7.308 2.770 1.00 95.38 108 ALA A O 1
ATOM 887 N N . SER A 1 109 ? -4.395 5.310 1.803 1.00 96.00 109 SER A N 1
ATOM 888 C CA . SER A 1 109 ? -5.101 4.691 2.928 1.00 96.00 109 SER A CA 1
ATOM 889 C C . SER A 1 109 ? -4.326 4.844 4.241 1.00 96.00 109 SER A C 1
ATOM 891 O O . SER A 1 109 ? -4.918 5.231 5.250 1.00 96.00 109 SER A O 1
ATOM 893 N N . SER A 1 110 ? -2.996 4.702 4.224 1.00 94.81 110 SER A N 1
ATOM 894 C CA . SER A 1 110 ? -2.166 4.865 5.422 1.00 94.81 110 SER A CA 1
ATOM 895 C C . SER A 1 110 ? -2.316 6.248 6.069 1.00 94.81 110 SER A C 1
ATOM 897 O O . SER A 1 110 ? -2.260 6.369 7.291 1.00 94.81 110 SER A O 1
ATOM 899 N N . PHE A 1 111 ? -2.517 7.297 5.263 1.00 95.19 111 PHE A N 1
ATOM 900 C CA . PHE A 1 111 ? -2.706 8.673 5.736 1.00 95.19 111 PHE A CA 1
ATOM 901 C C . PHE A 1 111 ? -4.168 8.994 6.034 1.00 95.19 111 PHE A C 1
ATOM 903 O O . PHE A 1 111 ? -4.457 9.734 6.968 1.00 95.19 111 PHE A O 1
ATOM 910 N N . SER A 1 112 ? -5.096 8.447 5.249 1.00 95.69 112 SER A N 1
ATOM 911 C CA . SER A 1 112 ? -6.528 8.685 5.436 1.00 95.69 112 SER A CA 1
ATOM 912 C C . SER A 1 112 ? -7.057 8.055 6.728 1.00 95.69 112 SER A C 1
ATOM 914 O O . SER A 1 112 ? -7.857 8.662 7.450 1.00 95.69 112 SER A O 1
ATOM 916 N N . LEU A 1 113 ? -6.595 6.841 7.046 1.00 94.88 113 LEU A N 1
ATOM 917 C CA . LEU A 1 113 ? -7.040 6.134 8.239 1.00 94.88 113 LEU A CA 1
ATOM 918 C C . LEU A 1 113 ? -6.367 6.671 9.513 1.00 94.88 113 LEU A C 1
ATOM 920 O O . LEU A 1 113 ? -7.049 6.743 10.536 1.00 94.88 113 LEU A O 1
ATOM 924 N N . ASP A 1 114 ? -5.093 7.081 9.433 1.00 92.69 114 ASP A N 1
ATOM 925 C CA . ASP A 1 114 ? -4.274 7.575 10.559 1.00 92.69 114 ASP A CA 1
ATOM 926 C C . ASP A 1 114 ? -4.321 6.631 11.777 1.00 92.69 114 ASP A C 1
ATOM 928 O O . ASP A 1 114 ? -4.659 7.002 12.902 1.00 92.69 114 ASP A O 1
ATOM 932 N N . LEU A 1 115 ? -4.064 5.347 11.512 1.00 94.44 115 LEU A N 1
ATOM 933 C CA . LEU A 1 115 ? -4.216 4.275 12.493 1.00 94.44 115 LEU A CA 1
ATOM 934 C C . LEU A 1 115 ? -3.132 4.312 13.571 1.00 94.44 115 LEU A C 1
ATOM 936 O O . LEU A 1 115 ? -1.941 4.461 13.284 1.00 94.44 115 LEU A O 1
ATOM 940 N N . ARG A 1 116 ? -3.532 4.031 14.814 1.00 95.50 116 ARG A N 1
ATOM 941 C CA . ARG A 1 116 ? -2.617 3.754 15.929 1.00 95.50 116 ARG A CA 1
ATOM 942 C C . ARG A 1 116 ? -1.848 2.450 15.672 1.00 95.50 116 ARG A C 1
ATOM 944 O O . ARG A 1 116 ? -2.373 1.555 15.011 1.00 95.50 116 ARG A O 1
ATOM 951 N N . PRO A 1 117 ? -0.666 2.240 16.282 1.00 94.50 117 PRO A N 1
ATOM 952 C CA . PRO A 1 117 ? 0.124 1.020 16.063 1.00 94.50 117 PRO A CA 1
ATOM 953 C C . PRO A 1 117 ? -0.629 -0.300 16.315 1.00 94.50 117 PRO A C 1
ATOM 955 O 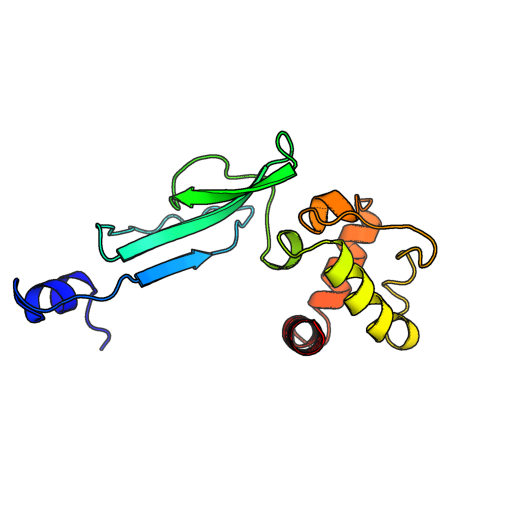O . PRO A 1 117 ? -0.418 -1.289 15.612 1.00 94.50 117 PRO A O 1
ATOM 958 N N . SER A 1 118 ? -1.539 -0.330 17.296 1.00 96.19 118 SER A N 1
ATOM 959 C CA . SER A 1 118 ? -2.391 -1.499 17.558 1.00 96.19 118 SER A CA 1
ATOM 960 C C . SER A 1 118 ? -3.406 -1.753 16.441 1.00 96.19 118 SER A C 1
ATOM 962 O O . SER A 1 118 ? -3.664 -2.898 16.095 1.00 96.19 118 SER A O 1
ATOM 964 N N . GLU A 1 119 ? -3.962 -0.693 15.858 1.00 96.75 119 GLU A N 1
ATOM 965 C CA . GLU A 1 119 ? -4.930 -0.773 14.759 1.00 96.75 119 GLU A CA 1
ATOM 966 C C . GLU A 1 119 ? -4.238 -1.163 13.451 1.00 96.75 119 GLU A C 1
ATOM 968 O O . GLU A 1 119 ? -4.755 -1.995 12.716 1.00 96.75 119 GLU A O 1
ATOM 973 N N . GLN A 1 120 ? -3.024 -0.656 13.210 1.00 94.81 120 GLN A N 1
ATOM 974 C CA . GLN A 1 120 ? -2.167 -1.107 12.107 1.00 94.81 120 GLN A CA 1
ATOM 975 C C . GLN A 1 120 ? -1.870 -2.607 12.216 1.00 94.81 120 GLN A C 1
ATOM 977 O O . GLN A 1 120 ? -1.986 -3.339 11.238 1.00 94.81 120 GLN A O 1
ATOM 982 N N . SER A 1 121 ? -1.545 -3.086 13.422 1.00 94.88 121 SER A N 1
ATOM 983 C CA . SER A 1 121 ? -1.300 -4.514 13.666 1.00 94.88 121 SER A CA 1
ATOM 984 C C . SER A 1 121 ? -2.554 -5.356 13.414 1.00 94.88 121 SER A C 1
ATOM 986 O O . SER A 1 121 ? -2.475 -6.422 12.811 1.00 94.88 121 SER A O 1
ATOM 988 N N . ASN A 1 122 ? -3.723 -4.867 13.833 1.00 96.88 122 ASN A N 1
ATOM 989 C CA . ASN A 1 122 ? -5.002 -5.520 13.568 1.00 96.88 122 ASN A CA 1
ATOM 990 C C . ASN A 1 122 ? -5.334 -5.567 12.071 1.00 96.88 122 ASN A C 1
ATOM 992 O O . ASN A 1 122 ? -5.756 -6.612 11.581 1.00 96.88 122 ASN A O 1
ATOM 996 N N . LEU A 1 123 ? -5.109 -4.469 11.343 1.00 96.69 123 LEU A N 1
ATOM 997 C CA . LEU A 1 123 ? -5.309 -4.408 9.896 1.00 96.69 123 LEU A CA 1
ATOM 998 C C . LEU A 1 123 ? -4.368 -5.371 9.161 1.00 96.69 123 LEU A C 1
ATOM 1000 O O . LEU A 1 123 ? -4.797 -6.093 8.266 1.00 96.69 123 LEU A O 1
ATOM 1004 N N . LYS A 1 124 ? -3.104 -5.446 9.589 1.00 94.44 124 LYS A N 1
ATOM 1005 C CA . LYS A 1 124 ? -2.149 -6.418 9.053 1.00 94.44 124 LYS A CA 1
ATOM 1006 C C . LYS A 1 124 ? -2.621 -7.854 9.290 1.00 94.44 124 LYS A C 1
ATOM 1008 O O . LYS A 1 124 ? -2.654 -8.647 8.359 1.00 94.44 124 LYS A O 1
ATOM 1013 N N . ASN A 1 125 ? -3.060 -8.174 10.508 1.00 95.50 125 ASN A N 1
ATOM 1014 C CA . ASN A 1 125 ? -3.595 -9.499 10.836 1.00 95.50 125 ASN A CA 1
ATOM 1015 C C . ASN A 1 125 ? -4.857 -9.844 10.029 1.00 95.50 125 ASN A C 1
ATOM 1017 O O . ASN A 1 125 ? -5.075 -11.009 9.705 1.00 95.50 125 ASN A O 1
ATOM 1021 N N . PHE A 1 126 ? -5.687 -8.848 9.702 1.00 96.75 126 PHE A N 1
ATOM 1022 C CA . PHE A 1 126 ? -6.812 -9.025 8.789 1.00 96.75 126 PHE A CA 1
ATOM 1023 C C . PHE A 1 126 ? -6.328 -9.449 7.395 1.00 96.75 126 PHE A C 1
ATOM 1025 O O . PHE A 1 126 ? -6.785 -10.472 6.887 1.00 96.75 126 PHE A O 1
ATOM 1032 N N . PHE A 1 127 ? -5.359 -8.743 6.807 1.00 95.88 127 PHE A N 1
ATOM 1033 C CA . PHE A 1 127 ? -4.826 -9.093 5.485 1.00 95.88 127 PHE A CA 1
ATOM 1034 C C . PHE A 1 127 ? -4.025 -10.398 5.453 1.00 95.88 127 PHE A C 1
ATOM 1036 O O . PHE A 1 127 ? -4.082 -11.111 4.454 1.00 95.88 127 PHE A O 1
ATOM 1043 N N . ASP A 1 128 ? -3.333 -10.738 6.540 1.00 94.44 128 ASP A N 1
ATOM 1044 C CA . ASP A 1 128 ? -2.595 -11.998 6.686 1.00 94.44 128 ASP A CA 1
ATOM 1045 C C . ASP A 1 128 ? -3.522 -13.201 6.958 1.00 94.44 128 ASP A C 1
ATOM 1047 O O . ASP A 1 128 ? -3.074 -14.351 6.945 1.00 94.44 128 ASP A O 1
ATOM 1051 N N . SER A 1 129 ? -4.817 -12.972 7.213 1.00 93.94 129 SER A N 1
ATOM 1052 C CA . SER A 1 129 ? -5.772 -14.053 7.459 1.00 93.94 129 SER A CA 1
ATOM 1053 C C . SER A 1 129 ? -5.926 -14.971 6.241 1.00 93.94 129 SER A C 1
ATOM 1055 O O . SER A 1 129 ? -5.758 -14.558 5.090 1.00 93.94 129 SER A O 1
ATOM 1057 N N . ASN A 1 130 ? -6.245 -16.244 6.505 1.00 92.19 130 ASN A N 1
ATOM 1058 C CA . ASN A 1 130 ? -6.351 -17.294 5.486 1.00 92.19 130 ASN A CA 1
ATOM 1059 C C . ASN A 1 130 ? -5.095 -17.387 4.599 1.00 92.19 130 ASN A C 1
ATOM 1061 O O . ASN A 1 130 ? -5.201 -17.436 3.375 1.00 92.19 130 ASN A O 1
ATOM 1065 N N . ASP A 1 131 ? -3.913 -17.360 5.223 1.00 92.19 131 ASP A N 1
ATOM 1066 C CA . ASP A 1 131 ? -2.611 -17.405 4.545 1.00 92.19 131 ASP A CA 1
ATOM 1067 C C . ASP A 1 131 ? -2.450 -16.311 3.465 1.00 92.19 131 ASP A C 1
ATOM 1069 O O . ASP A 1 131 ? -1.828 -16.524 2.424 1.00 92.19 131 ASP A O 1
ATOM 1073 N N . GLY A 1 132 ? -3.031 -15.129 3.705 1.00 91.62 132 GLY A N 1
ATOM 1074 C CA . GLY A 1 132 ? -2.968 -13.976 2.804 1.00 91.62 132 GLY A CA 1
ATOM 1075 C C . GLY A 1 132 ? -4.062 -13.916 1.730 1.00 91.62 132 GLY A C 1
ATOM 1076 O O . GLY A 1 132 ? -4.123 -12.936 0.984 1.00 91.62 132 GLY A O 1
ATOM 1077 N N . GLU A 1 133 ? -4.965 -14.904 1.649 1.00 94.94 133 GLU A N 1
ATOM 1078 C CA . GLU A 1 133 ? -6.092 -14.898 0.696 1.00 94.94 133 GLU A CA 1
ATOM 1079 C C . GLU A 1 133 ? -6.997 -13.671 0.889 1.00 94.94 133 GLU A C 1
ATOM 1081 O O . GLU A 1 133 ? -7.627 -13.199 -0.061 1.00 94.94 133 GLU A O 1
ATOM 1086 N N . MET A 1 134 ? -7.024 -13.093 2.095 1.00 95.44 134 MET A N 1
ATOM 1087 C CA . MET A 1 134 ? -7.800 -11.886 2.363 1.00 95.44 134 MET A CA 1
ATOM 1088 C C . MET A 1 134 ? -7.379 -10.700 1.490 1.00 95.44 134 MET A C 1
ATOM 1090 O O . MET A 1 134 ? -8.245 -9.937 1.066 1.00 95.44 134 MET A O 1
ATOM 1094 N N . LYS A 1 135 ? -6.094 -10.578 1.120 1.00 94.62 135 LYS A N 1
ATOM 1095 C CA . LYS A 1 135 ? -5.645 -9.543 0.170 1.00 94.62 135 LYS A CA 1
ATOM 1096 C C . LYS A 1 135 ? -6.383 -9.663 -1.175 1.00 94.62 135 LYS A C 1
ATOM 1098 O O . LYS A 1 135 ? -6.794 -8.658 -1.753 1.00 94.62 135 LYS A O 1
ATOM 1103 N N . LEU A 1 136 ? -6.622 -10.890 -1.649 1.00 94.94 136 LEU A N 1
ATOM 1104 C CA . LEU A 1 136 ? -7.352 -11.150 -2.895 1.00 94.94 136 LEU A CA 1
ATOM 1105 C C . LEU A 1 136 ? -8.858 -10.919 -2.749 1.00 94.94 136 LEU A C 1
ATOM 1107 O O . LEU A 1 136 ? -9.488 -10.398 -3.670 1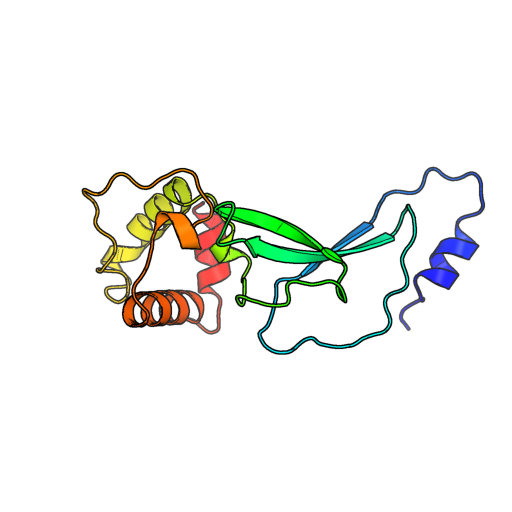.00 94.94 136 LEU A O 1
ATOM 1111 N N . GLN A 1 137 ? -9.446 -11.309 -1.618 1.00 95.62 137 GLN A N 1
ATOM 1112 C CA . GLN A 1 137 ? -10.871 -11.085 -1.357 1.00 95.62 137 GLN A CA 1
ATOM 1113 C C . GLN A 1 137 ? -11.182 -9.596 -1.226 1.00 95.62 137 GLN A C 1
ATOM 1115 O O . GLN A 1 137 ? -12.144 -9.118 -1.824 1.00 95.62 137 GLN A O 1
ATOM 1120 N N . PHE A 1 138 ? -10.329 -8.851 -0.530 1.00 95.94 138 PHE A N 1
ATOM 1121 C CA . PHE A 1 138 ? -10.434 -7.405 -0.416 1.00 95.94 138 PHE A CA 1
ATOM 1122 C C . PHE A 1 138 ? -10.3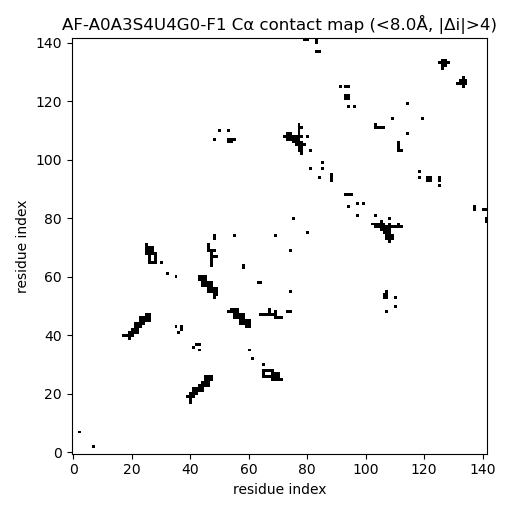75 -6.731 -1.793 1.00 95.94 138 PHE A C 1
ATOM 1124 O O . PHE A 1 138 ? -11.275 -5.975 -2.145 1.00 95.94 138 PHE A O 1
ATOM 1131 N N . ALA A 1 139 ? -9.392 -7.090 -2.627 1.00 94.56 139 ALA A N 1
ATOM 1132 C CA . ALA A 1 139 ? -9.237 -6.522 -3.968 1.00 94.56 139 ALA A CA 1
ATOM 1133 C C . ALA A 1 139 ? -10.420 -6.803 -4.917 1.00 94.56 139 ALA A C 1
ATOM 1135 O O . ALA A 1 139 ? -10.670 -6.018 -5.825 1.00 94.56 139 ALA A O 1
ATOM 1136 N N . LYS A 1 140 ? -11.155 -7.910 -4.735 1.00 95.12 140 LYS A N 1
ATOM 1137 C CA . LYS A 1 140 ? -12.350 -8.231 -5.544 1.00 95.12 140 LYS A CA 1
ATOM 1138 C C . LYS A 1 140 ? -13.575 -7.384 -5.195 1.00 95.12 140 LYS A C 1
ATOM 1140 O O . LYS A 1 140 ? -14.498 -7.329 -6.003 1.00 95.12 140 LYS A O 1
ATOM 1145 N N . ASN A 1 141 ? -13.605 -6.805 -3.998 1.00 92.25 141 ASN A N 1
ATOM 1146 C CA . ASN A 1 141 ? -14.732 -6.024 -3.485 1.00 92.25 141 ASN A CA 1
ATOM 1147 C C . ASN A 1 141 ? -14.466 -4.510 -3.518 1.00 92.25 141 ASN A C 1
ATOM 1149 O O . ASN A 1 141 ? -15.289 -3.747 -3.015 1.00 92.25 141 ASN A O 1
ATOM 1153 N N . MET A 1 142 ? -13.331 -4.101 -4.095 1.00 84.75 142 MET A N 1
ATOM 1154 C CA . MET A 1 142 ? -12.917 -2.708 -4.264 1.00 84.75 142 MET A CA 1
ATOM 1155 C C . MET A 1 142 ? -13.357 -2.137 -5.616 1.00 84.75 142 MET A C 1
ATOM 1157 O O . MET A 1 142 ? -13.413 -2.904 -6.606 1.00 84.75 142 MET A O 1
#

Secondary structure (DSSP, 8-state):
-PPPHHHHHHHT-TTS-PPPEEEEE-B-SS---------SSEEEEEEEEETTTTEEEEEETTSSP--S-B-SGGGSBHHHHHHHHHHHTTT-GGGTTS-TTS---SSBHHHHH---HHHHHHHHHHHTGGGGHHHHHHHHT-

Solvent-accessible surface area (backbone atoms only — not comparable to full-atom values): 8573 Å² total; per-residue (Å²): 136,86,81,53,69,68,60,55,60,63,71,58,53,95,85,56,92,74,72,73,46,75,49,76,41,59,28,54,85,67,82,82,88,68,91,78,83,70,57,98,45,35,43,55,31,23,40,32,54,36,85,88,79,58,43,73,40,81,37,49,74,88,47,82,71,68,58,54,65,20,56,71,72,41,57,36,50,14,34,61,50,49,60,39,51,59,76,45,34,92,82,36,69,70,54,62,84,65,62,86,87,60,88,55,42,84,33,27,22,56,68,35,66,63,64,53,76,70,54,48,51,32,52,48,52,52,37,50,33,79,89,38,49,37,51,60,57,52,61,74,64,98

Organism: NCBI:txid758